Prot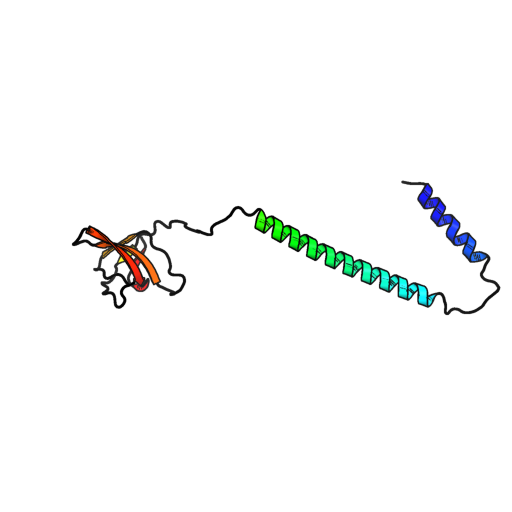ein AF-E4YPC0-F1 (afdb_monomer)

Radius of gyration: 38.35 Å; Cα contacts (8 Å, |Δi|>4): 144; chains: 1; bounding box: 64×47×100 Å

pLDDT: mean 72.07, std 19.37, range [41.88, 96.44]

Structure (mmCIF, N/CA/C/O backbone):
data_AF-E4YPC0-F1
#
_entry.id   AF-E4YPC0-F1
#
loop_
_atom_site.group_PDB
_atom_site.id
_atom_site.type_symbol
_atom_site.label_atom_id
_atom_site.label_alt_id
_atom_site.label_comp_id
_atom_site.label_asym_id
_atom_site.label_entity_id
_atom_site.label_seq_id
_atom_site.pdbx_PDB_ins_code
_atom_site.Cartn_x
_atom_site.Cartn_y
_atom_site.Cartn_z
_atom_site.occupancy
_atom_site.B_iso_or_equiv
_atom_site.auth_seq_id
_atom_site.auth_comp_id
_atom_site.auth_asym_id
_atom_site.auth_atom_id
_atom_site.pdbx_PDB_model_num
ATOM 1 N N . MET A 1 1 ? 16.488 34.628 -60.064 1.00 47.12 1 MET A N 1
ATOM 2 C CA . MET A 1 1 ? 17.155 33.870 -61.145 1.00 47.12 1 MET A CA 1
ATOM 3 C C . MET A 1 1 ? 18.351 34.696 -61.604 1.00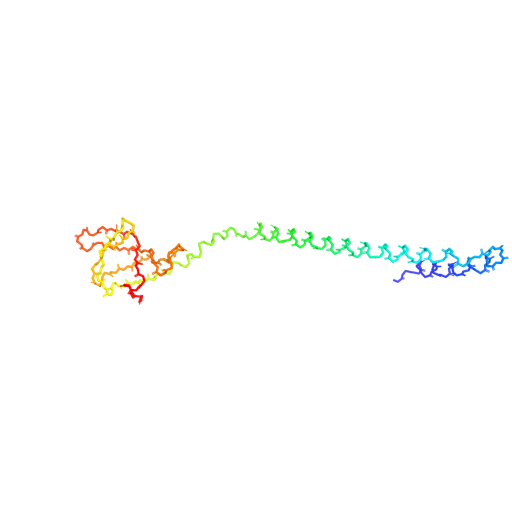 47.12 1 MET A C 1
ATOM 5 O O . MET A 1 1 ? 18.162 35.692 -62.286 1.00 47.12 1 MET A O 1
ATOM 9 N N . ASN A 1 2 ? 19.549 34.391 -61.092 1.00 52.44 2 ASN A N 1
ATOM 10 C CA . ASN A 1 2 ? 20.737 35.242 -61.242 1.00 52.44 2 ASN A CA 1
ATOM 11 C C . ASN A 1 2 ? 21.485 34.921 -62.541 1.00 52.44 2 ASN A C 1
ATOM 13 O O . ASN A 1 2 ? 22.138 33.888 -62.646 1.00 52.44 2 ASN A O 1
ATOM 17 N N . ILE A 1 3 ? 21.417 35.848 -63.497 1.00 58.41 3 ILE A N 1
ATOM 18 C CA . ILE A 1 3 ? 22.048 35.793 -64.830 1.00 58.41 3 ILE A CA 1
ATOM 19 C C . ILE A 1 3 ? 23.587 35.675 -64.741 1.00 58.41 3 ILE A C 1
ATOM 21 O O . ILE A 1 3 ? 24.235 35.162 -65.651 1.00 58.41 3 ILE A O 1
ATOM 25 N N . LEU A 1 4 ? 24.174 36.070 -63.606 1.00 57.19 4 LEU A N 1
ATOM 26 C CA . LEU A 1 4 ? 25.609 35.960 -63.334 1.00 57.19 4 LEU A CA 1
ATOM 27 C C . LEU A 1 4 ? 26.089 34.500 -63.193 1.00 57.19 4 LEU A C 1
ATOM 29 O O . LEU A 1 4 ? 27.233 34.199 -63.521 1.00 57.19 4 LEU A O 1
ATOM 33 N N . LEU A 1 5 ? 25.220 33.583 -62.745 1.00 55.66 5 LEU A N 1
ATOM 34 C CA . LEU A 1 5 ? 25.583 32.174 -62.550 1.00 55.66 5 LEU A CA 1
ATOM 35 C C . LEU A 1 5 ? 25.603 31.403 -63.880 1.00 55.66 5 LEU A C 1
ATOM 37 O O . LEU A 1 5 ? 26.416 30.503 -64.064 1.00 55.66 5 LEU A O 1
ATOM 41 N N . THR A 1 6 ? 24.753 31.785 -64.836 1.00 58.06 6 THR A N 1
ATOM 42 C CA . THR A 1 6 ? 24.657 31.139 -66.154 1.00 58.06 6 THR A CA 1
ATOM 43 C C . THR A 1 6 ? 25.847 31.469 -67.057 1.00 58.06 6 THR A C 1
ATOM 45 O O . THR A 1 6 ? 26.305 30.609 -67.806 1.00 58.06 6 THR A O 1
ATOM 48 N N . LEU A 1 7 ? 26.399 32.683 -66.951 1.00 55.59 7 LEU A N 1
ATOM 49 C CA . LEU A 1 7 ? 27.598 33.095 -67.694 1.00 55.59 7 LEU A CA 1
ATOM 50 C C . LEU A 1 7 ? 28.861 32.349 -67.238 1.00 55.59 7 LEU A C 1
ATOM 52 O O . LEU A 1 7 ? 29.729 32.055 -68.059 1.00 55.59 7 LEU A O 1
ATOM 56 N N . LEU A 1 8 ? 28.939 31.974 -65.956 1.00 54.62 8 LEU A N 1
ATOM 57 C CA . LEU A 1 8 ? 30.086 31.243 -65.414 1.00 54.62 8 LEU A CA 1
ATOM 58 C C . LEU A 1 8 ? 30.165 29.798 -65.944 1.00 54.62 8 LEU A C 1
ATOM 60 O O . LEU A 1 8 ? 31.257 29.289 -66.168 1.00 54.62 8 LEU A O 1
ATOM 64 N N . PHE A 1 9 ? 29.022 29.157 -66.213 1.00 54.41 9 PHE A N 1
ATOM 65 C CA . PHE A 1 9 ? 28.971 27.805 -66.788 1.00 54.41 9 PHE A CA 1
ATOM 66 C C . PHE A 1 9 ? 29.301 27.761 -68.288 1.00 54.41 9 PHE A C 1
ATOM 68 O O . PHE A 1 9 ? 29.744 26.724 -68.778 1.00 54.41 9 PHE A O 1
ATOM 75 N N . TYR A 1 10 ? 29.134 28.869 -69.017 1.00 54.88 10 TYR A N 1
ATOM 76 C CA . TYR A 1 10 ? 29.382 28.912 -70.464 1.00 54.88 10 TYR A CA 1
ATOM 77 C C . TYR A 1 10 ? 30.846 29.203 -70.837 1.00 54.88 10 TYR A C 1
ATOM 79 O O . TYR A 1 10 ? 31.269 28.898 -71.949 1.00 54.88 10 TYR A O 1
ATOM 87 N N . LEU A 1 11 ? 31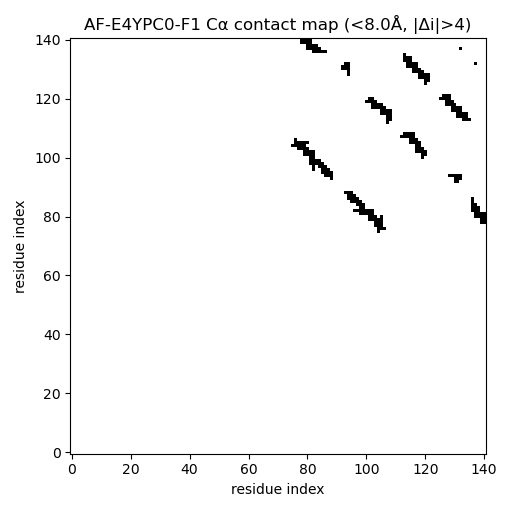.644 29.745 -69.909 1.00 53.09 11 LEU A N 1
ATOM 88 C CA . LEU A 1 11 ? 33.071 30.034 -70.125 1.00 53.09 11 LEU A CA 1
ATOM 89 C C . LEU A 1 11 ? 34.005 28.855 -69.802 1.00 53.09 11 LEU A C 1
ATOM 91 O O . LEU A 1 11 ? 35.139 28.827 -70.274 1.00 53.09 11 LEU A O 1
ATOM 95 N N . ILE A 1 12 ? 33.539 27.855 -69.050 1.00 52.78 12 ILE A N 1
ATOM 96 C CA . ILE A 1 12 ? 34.346 26.687 -68.665 1.00 52.78 12 ILE A CA 1
ATOM 97 C C . ILE A 1 12 ? 34.595 25.697 -69.828 1.00 52.78 12 ILE A C 1
ATOM 99 O O . ILE A 1 12 ? 35.720 25.204 -69.924 1.00 52.78 12 ILE A O 1
ATOM 103 N N . PRO A 1 13 ? 33.665 25.417 -70.769 1.00 50.72 13 PRO A N 1
ATOM 104 C CA . PRO A 1 13 ? 33.964 24.469 -71.845 1.00 50.72 13 PRO A CA 1
ATOM 105 C C . PRO A 1 13 ? 34.879 25.037 -72.946 1.00 50.72 13 PRO A C 1
ATOM 107 O O . PRO A 1 13 ? 35.413 24.259 -73.732 1.00 50.72 13 PRO A O 1
ATOM 110 N N . PHE A 1 14 ? 35.128 26.353 -73.006 1.00 46.16 14 PHE A N 1
ATOM 111 C CA . PHE A 1 14 ? 35.977 26.940 -74.058 1.00 46.16 14 PHE A CA 1
ATOM 112 C C . PHE A 1 14 ? 37.486 26.825 -73.771 1.00 46.16 14 PHE A C 1
ATOM 114 O O . PHE A 1 14 ? 38.292 26.785 -74.697 1.00 46.16 14 PHE A O 1
ATOM 121 N N . GLY A 1 15 ? 37.886 26.704 -72.499 1.00 47.44 15 GLY A N 1
ATOM 122 C CA . GLY A 1 15 ? 39.294 26.519 -72.118 1.00 47.44 15 GLY A CA 1
ATOM 123 C C . GLY A 1 15 ? 39.827 25.098 -72.340 1.00 47.44 15 GLY A C 1
ATOM 124 O O . GLY A 1 15 ? 41.035 24.901 -72.450 1.00 47.44 15 GLY A O 1
ATOM 125 N N . VAL A 1 16 ? 38.938 24.105 -72.439 1.00 49.59 16 VAL A N 1
ATOM 126 C CA . VAL A 1 16 ? 39.306 22.679 -72.534 1.00 49.59 16 VAL A CA 1
ATOM 127 C C . VAL A 1 16 ? 39.571 22.238 -73.982 1.00 49.59 16 VAL A C 1
ATOM 129 O O . VAL A 1 16 ? 40.199 21.210 -74.212 1.00 49.59 16 VAL A O 1
ATOM 132 N N . TRP A 1 17 ? 39.170 23.028 -74.984 1.00 43.66 17 TRP A N 1
ATOM 133 C CA . TRP A 1 17 ? 39.395 22.682 -76.393 1.00 43.66 17 TRP A CA 1
ATOM 134 C C . TRP A 1 17 ? 40.777 23.105 -76.929 1.00 43.66 17 TRP A C 1
ATOM 136 O O . TRP A 1 17 ? 41.231 22.556 -77.931 1.00 43.66 17 TRP A O 1
ATOM 146 N N . LEU A 1 18 ? 41.494 24.018 -76.256 1.00 45.44 18 LEU A N 1
ATOM 147 C CA . LEU A 1 18 ? 42.788 24.521 -76.750 1.00 45.44 18 LEU A CA 1
ATOM 148 C C . LEU A 1 18 ? 44.025 23.810 -76.168 1.00 45.44 18 LEU A C 1
ATOM 150 O O . LEU A 1 18 ? 45.121 23.965 -76.698 1.00 45.44 18 LEU A O 1
ATOM 154 N N . THR A 1 19 ? 43.881 23.007 -75.112 1.00 46.59 19 THR A N 1
ATOM 155 C CA . THR A 1 19 ? 45.016 22.326 -74.453 1.00 46.59 19 THR A CA 1
ATOM 156 C C . THR A 1 19 ? 45.143 20.842 -74.809 1.00 46.59 19 THR A C 1
ATOM 158 O O . THR A 1 19 ? 46.100 20.187 -74.403 1.00 46.59 19 THR A O 1
ATOM 161 N N . GLY A 1 20 ? 44.242 20.305 -75.638 1.00 46.03 20 GLY A N 1
ATOM 162 C CA . GLY A 1 20 ? 44.200 18.886 -76.014 1.00 46.03 20 GLY A CA 1
ATOM 163 C C . GLY A 1 20 ? 45.224 18.423 -77.057 1.00 46.03 20 GLY A C 1
ATOM 164 O O . GLY A 1 20 ? 45.007 17.381 -77.672 1.00 46.03 20 GLY A O 1
ATOM 165 N N . LYS A 1 21 ? 46.309 19.169 -77.321 1.00 48.94 21 LYS A N 1
ATOM 166 C CA . LYS A 1 21 ? 47.245 18.820 -78.408 1.00 48.94 21 LYS A CA 1
ATOM 167 C C . LYS A 1 21 ? 48.734 18.847 -78.064 1.00 48.94 21 LYS A C 1
ATOM 169 O O . LYS A 1 21 ? 49.527 18.979 -78.991 1.00 48.94 21 LYS A O 1
ATOM 174 N N . LEU A 1 22 ? 49.154 18.713 -76.800 1.00 52.16 22 LEU A N 1
ATOM 175 C CA . LEU A 1 22 ? 50.606 18.671 -76.560 1.00 52.16 22 LEU A CA 1
ATOM 176 C C . LEU A 1 22 ? 51.185 17.761 -75.482 1.00 52.16 22 LEU A C 1
ATOM 178 O O . LEU A 1 22 ? 52.381 17.513 -75.571 1.00 52.16 22 LEU A O 1
ATOM 182 N N . ILE A 1 23 ? 50.447 17.219 -74.513 1.00 49.94 23 ILE A N 1
ATOM 183 C CA . ILE A 1 23 ? 51.085 16.350 -73.508 1.00 49.94 23 ILE A CA 1
ATOM 184 C C . ILE A 1 23 ? 50.150 15.192 -73.183 1.00 49.94 23 ILE A C 1
ATOM 186 O O . ILE A 1 23 ? 49.002 15.395 -72.796 1.00 49.94 23 ILE A O 1
ATOM 190 N N . GLY A 1 24 ? 50.635 13.982 -73.454 1.00 51.09 24 GLY A N 1
ATOM 191 C CA . GLY A 1 24 ? 49.921 12.740 -73.218 1.00 51.09 24 GLY A CA 1
ATOM 192 C C . GLY A 1 24 ? 49.692 12.442 -71.738 1.00 51.09 24 GLY A C 1
ATOM 193 O O . GLY A 1 24 ? 50.279 13.063 -70.860 1.00 51.09 24 GLY A O 1
ATOM 194 N N . GLU A 1 25 ? 48.858 11.419 -71.553 1.00 51.47 25 GLU A N 1
ATOM 195 C CA . GLU A 1 25 ? 48.605 10.597 -70.362 1.00 51.47 25 GLU A CA 1
ATOM 196 C C . GLU A 1 25 ? 47.184 10.712 -69.764 1.00 51.47 25 GLU A C 1
ATOM 198 O O . GLU A 1 25 ? 46.809 11.738 -69.197 1.00 51.47 25 GLU A O 1
ATOM 203 N N . PRO A 1 26 ? 46.375 9.630 -69.817 1.00 48.41 26 PRO A N 1
ATOM 204 C CA . PRO A 1 26 ? 45.018 9.579 -69.265 1.00 48.41 26 PRO A CA 1
ATOM 205 C C . PRO A 1 26 ? 44.989 9.279 -67.750 1.00 48.41 26 PRO A C 1
ATOM 207 O O . PRO A 1 26 ? 44.004 8.743 -67.249 1.00 48.41 26 PRO A O 1
ATOM 210 N N . ILE A 1 27 ? 46.066 9.564 -67.012 1.00 50.06 27 ILE A N 1
ATOM 211 C CA . ILE A 1 27 ? 46.223 9.131 -65.609 1.00 50.06 27 ILE A CA 1
ATOM 212 C C . ILE A 1 27 ? 45.764 10.223 -64.625 1.00 50.06 27 ILE A C 1
ATOM 214 O O . ILE A 1 27 ? 45.261 9.924 -63.541 1.00 50.06 27 ILE A O 1
ATOM 218 N N . LEU A 1 28 ? 45.846 11.503 -65.005 1.00 48.94 28 LEU A N 1
ATOM 219 C CA . LEU A 1 28 ? 45.592 12.616 -64.080 1.00 48.94 28 LEU A CA 1
ATOM 220 C C . LEU A 1 28 ? 44.097 12.912 -63.833 1.00 48.94 28 LEU A C 1
ATOM 222 O O . LEU A 1 28 ? 43.745 13.537 -62.835 1.00 48.94 28 LEU A O 1
ATOM 226 N N . THR A 1 29 ? 43.193 12.439 -64.695 1.00 51.53 29 THR A N 1
ATOM 227 C CA . THR A 1 29 ? 41.739 12.662 -64.562 1.00 51.53 29 THR A CA 1
ATOM 228 C C . THR A 1 29 ? 41.061 11.718 -63.563 1.00 51.53 29 THR A C 1
ATOM 230 O O . THR A 1 29 ? 40.020 12.064 -63.005 1.00 51.53 29 THR A O 1
ATOM 233 N N . TRP A 1 30 ? 41.658 10.559 -63.269 1.00 46.53 30 TRP A N 1
ATOM 234 C CA . TRP A 1 30 ? 41.085 9.567 -62.348 1.00 46.53 30 TRP A CA 1
ATOM 235 C C . TRP A 1 30 ? 41.346 9.895 -60.870 1.00 46.53 30 TRP A C 1
ATOM 237 O O . TRP A 1 30 ? 40.496 9.639 -60.017 1.00 46.53 30 TRP A O 1
ATOM 247 N N . ILE A 1 31 ? 42.478 10.538 -60.563 1.00 52.56 31 ILE A N 1
ATOM 248 C CA . ILE A 1 31 ? 42.837 10.953 -59.195 1.00 52.56 31 ILE A CA 1
ATOM 249 C C . ILE A 1 31 ? 41.888 12.058 -58.689 1.00 52.56 31 ILE A C 1
ATOM 251 O O . ILE A 1 31 ? 41.473 12.042 -57.529 1.00 52.56 31 ILE A O 1
ATOM 255 N N . GLY A 1 32 ? 41.470 12.976 -59.569 1.00 51.66 32 GLY A N 1
ATOM 256 C CA . GLY A 1 32 ? 40.520 14.044 -59.231 1.00 51.66 32 GLY A CA 1
ATOM 257 C C . GLY A 1 32 ? 39.112 13.537 -58.887 1.00 51.66 32 GLY A C 1
ATOM 258 O O . GLY A 1 32 ? 38.487 14.042 -57.955 1.00 51.66 32 GLY A O 1
ATOM 259 N N . PHE A 1 33 ? 38.628 12.499 -59.580 1.00 54.03 33 PHE A N 1
ATOM 260 C CA . PHE A 1 33 ? 37.313 11.899 -59.311 1.00 54.03 33 PHE A CA 1
ATOM 261 C C . PHE A 1 33 ? 37.267 11.157 -57.965 1.00 54.03 33 PHE A C 1
ATOM 263 O O . PHE A 1 33 ? 36.287 11.281 -57.226 1.00 54.03 33 PHE A O 1
ATOM 270 N N . GLY A 1 34 ? 38.337 10.435 -57.606 1.00 55.91 34 GLY A N 1
ATOM 271 C CA . GLY A 1 34 ? 38.437 9.740 -56.317 1.00 55.91 34 GLY A CA 1
ATOM 272 C C . GLY A 1 34 ? 38.446 10.695 -55.116 1.00 55.91 34 GLY A C 1
ATOM 273 O O . GLY A 1 34 ? 37.751 10.457 -54.127 1.00 55.91 34 GLY A O 1
ATOM 274 N N . LEU A 1 35 ? 39.164 11.819 -55.224 1.00 56.84 35 LEU A N 1
ATOM 275 C CA . LEU A 1 35 ? 39.207 12.851 -54.180 1.00 56.84 35 LEU A CA 1
ATOM 276 C C . LEU A 1 35 ? 37.867 13.586 -54.020 1.00 56.84 35 LEU A C 1
ATOM 278 O O . LEU A 1 35 ? 37.460 13.870 -52.893 1.00 56.84 35 LEU A O 1
ATOM 282 N N . GLY A 1 36 ? 37.144 13.840 -55.117 1.00 59.38 36 GLY A N 1
ATOM 283 C CA . GLY A 1 36 ? 35.809 14.446 -55.066 1.00 59.38 36 GLY A CA 1
ATOM 284 C C . GLY A 1 36 ? 34.770 13.558 -54.369 1.00 59.38 36 GLY A C 1
ATOM 285 O O . GLY A 1 36 ? 33.980 14.046 -53.555 1.00 59.38 36 GLY A O 1
ATOM 286 N N . LEU A 1 37 ? 34.805 12.242 -54.610 1.00 64.50 37 LEU A N 1
ATOM 287 C CA . LEU A 1 37 ? 33.944 11.284 -53.904 1.00 64.50 37 LEU A CA 1
ATOM 288 C C . LEU A 1 37 ? 34.278 11.213 -52.409 1.00 64.50 37 LEU A C 1
ATOM 290 O O . LEU A 1 37 ? 33.369 11.247 -51.580 1.00 64.50 37 LEU A O 1
ATOM 294 N N . LEU A 1 38 ? 35.567 11.197 -52.056 1.00 65.06 38 LEU A N 1
ATOM 295 C CA . LEU A 1 38 ? 36.010 11.194 -50.661 1.00 65.06 38 LEU A CA 1
ATOM 296 C C . LEU A 1 38 ? 35.531 12.450 -49.915 1.00 65.06 38 LEU A C 1
ATOM 298 O O . LEU A 1 38 ? 34.983 12.346 -48.818 1.00 65.06 38 LEU A O 1
ATOM 302 N N . PHE A 1 39 ? 35.667 13.629 -50.528 1.00 67.75 39 PHE A N 1
ATOM 303 C CA . PHE A 1 39 ? 35.220 14.892 -49.935 1.00 67.75 39 PHE A CA 1
ATOM 304 C C . PHE A 1 39 ? 33.696 14.936 -49.749 1.00 67.75 39 PHE A C 1
ATOM 306 O O . PHE A 1 39 ? 33.204 15.447 -48.740 1.00 67.75 39 PHE A O 1
ATOM 313 N N . THR A 1 40 ? 32.943 14.346 -50.681 1.00 66.4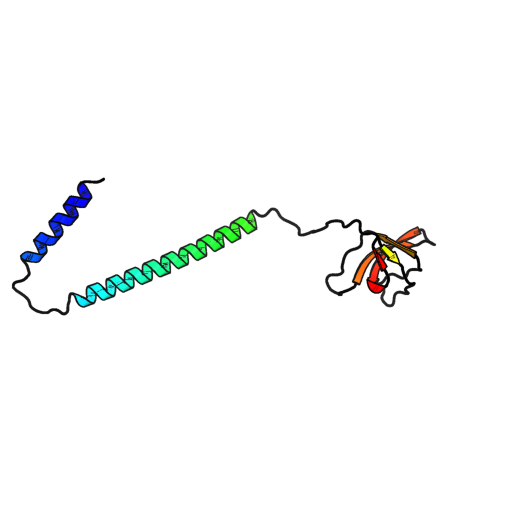4 40 THR A N 1
ATOM 314 C CA . THR A 1 40 ? 31.478 14.244 -50.591 1.00 66.44 40 THR A CA 1
ATOM 315 C C . THR A 1 40 ? 31.052 13.327 -49.443 1.00 66.44 40 THR A C 1
ATOM 317 O O . THR A 1 40 ? 30.182 13.693 -48.654 1.00 66.44 40 THR A O 1
ATOM 320 N N . ILE A 1 41 ? 31.705 12.170 -49.289 1.00 70.88 41 ILE A N 1
ATOM 321 C CA . ILE A 1 41 ? 31.429 11.226 -48.196 1.00 70.88 41 ILE A CA 1
ATOM 322 C C . ILE A 1 41 ? 31.800 11.845 -46.842 1.00 70.88 41 ILE A C 1
ATOM 324 O O . ILE A 1 41 ? 31.003 11.777 -45.907 1.00 70.88 41 ILE A O 1
ATOM 328 N N . LEU A 1 42 ? 32.959 12.507 -46.732 1.00 70.56 42 LEU A N 1
ATOM 329 C CA . LEU A 1 42 ? 33.347 13.217 -45.508 1.00 70.56 42 LEU A CA 1
ATOM 330 C C . LEU A 1 42 ? 32.363 14.338 -45.157 1.00 70.56 42 LEU A C 1
ATOM 332 O O . LE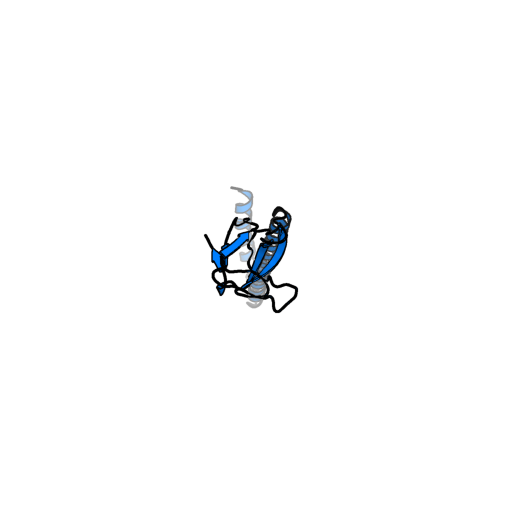U A 1 42 ? 31.951 14.441 -44.002 1.00 70.56 42 LEU A O 1
ATOM 336 N N . SER A 1 43 ? 31.936 15.135 -46.140 1.00 68.56 43 SER A N 1
ATOM 337 C CA . SER A 1 43 ? 30.927 16.182 -45.929 1.00 68.56 43 SER A CA 1
ATOM 338 C C . SER A 1 43 ? 29.594 15.590 -45.462 1.00 68.56 43 SER A C 1
ATOM 340 O O . SER A 1 43 ? 28.965 16.130 -44.552 1.00 68.56 43 SER A O 1
ATOM 342 N N . TYR A 1 44 ? 29.186 14.449 -46.025 1.00 70.44 44 TYR A N 1
ATOM 343 C CA . TYR A 1 44 ? 27.963 13.748 -45.639 1.00 70.44 44 TYR A CA 1
ATOM 344 C C . TYR A 1 44 ? 28.032 13.192 -44.208 1.00 70.44 44 TYR A C 1
ATOM 346 O O . TYR A 1 44 ? 27.115 13.409 -43.415 1.00 70.44 44 TYR A O 1
ATOM 354 N N . VAL A 1 45 ? 29.134 12.534 -43.831 1.00 69.44 45 VAL A N 1
ATOM 355 C CA . VAL A 1 45 ? 29.334 12.009 -42.467 1.00 69.44 45 VAL A CA 1
ATOM 356 C C . VAL A 1 45 ? 29.416 13.145 -41.445 1.00 69.44 45 VAL A C 1
ATOM 358 O O . VAL A 1 45 ? 28.817 13.055 -40.374 1.00 69.44 45 VAL A O 1
ATOM 361 N N . PHE A 1 46 ? 30.097 14.243 -41.778 1.00 67.00 46 PHE A N 1
ATOM 362 C CA . PHE A 1 46 ? 30.188 15.413 -40.907 1.00 67.00 46 PHE A CA 1
ATOM 363 C C . PHE A 1 46 ? 28.827 16.102 -40.710 1.00 67.00 46 PHE A C 1
ATOM 365 O O . PHE A 1 46 ? 28.487 16.483 -39.588 1.00 67.00 46 PHE A O 1
ATOM 372 N N . ALA A 1 47 ? 28.007 16.199 -41.764 1.00 64.31 47 ALA A N 1
ATOM 373 C CA . ALA A 1 47 ? 26.637 16.707 -41.669 1.00 64.31 47 ALA A CA 1
ATOM 374 C C . ALA A 1 47 ? 25.744 15.810 -40.791 1.00 64.31 47 ALA A C 1
ATOM 376 O O . ALA A 1 47 ? 24.991 16.314 -39.956 1.00 64.31 47 ALA A O 1
ATOM 377 N N . GLN A 1 48 ? 25.874 14.485 -40.916 1.00 66.50 48 GLN A N 1
ATOM 378 C CA . GLN A 1 48 ? 25.176 13.526 -40.051 1.00 66.50 48 GLN A CA 1
ATOM 379 C C . GLN A 1 48 ? 25.619 13.640 -38.585 1.00 66.50 48 GLN A C 1
ATOM 381 O O . GLN A 1 48 ? 24.788 13.544 -37.682 1.00 66.50 48 GLN A O 1
ATOM 386 N N . ASN A 1 49 ? 26.909 13.883 -38.328 1.00 65.00 49 ASN A N 1
ATOM 387 C CA . ASN A 1 49 ? 27.415 14.041 -36.966 1.00 65.00 49 ASN A CA 1
ATOM 388 C C . ASN A 1 49 ? 26.885 15.320 -36.296 1.00 65.00 49 ASN A C 1
ATOM 390 O O . ASN A 1 49 ? 26.407 15.265 -35.165 1.00 65.00 49 ASN A O 1
ATOM 394 N N . LYS A 1 50 ? 26.858 16.451 -37.018 1.00 61.22 50 LYS A N 1
ATOM 395 C CA . LYS A 1 50 ? 26.273 17.703 -36.504 1.00 61.22 50 LYS A CA 1
ATOM 396 C C . LYS A 1 50 ? 24.788 17.575 -36.162 1.00 61.22 50 LYS A C 1
ATOM 398 O O . LYS A 1 50 ? 24.354 18.126 -35.157 1.00 61.22 50 LYS A O 1
ATOM 403 N N . ASN A 1 51 ? 24.026 16.821 -36.955 1.00 59.66 51 ASN A N 1
ATOM 404 C CA . ASN A 1 51 ? 22.603 16.597 -36.693 1.00 59.66 51 ASN A CA 1
ATOM 405 C C . ASN A 1 51 ? 22.386 15.805 -35.387 1.00 59.66 51 ASN A C 1
ATOM 407 O O . ASN A 1 51 ? 21.529 16.151 -34.578 1.00 59.66 51 ASN A O 1
ATOM 411 N N . LYS A 1 52 ? 23.228 14.799 -35.107 1.00 59.94 52 LYS A N 1
ATOM 412 C CA . LYS A 1 52 ? 23.186 14.068 -33.826 1.00 59.94 52 LYS A CA 1
ATOM 413 C C . LYS A 1 52 ? 23.515 14.965 -32.634 1.00 59.94 52 LYS A C 1
ATOM 415 O O . LYS A 1 52 ? 22.847 14.874 -31.609 1.00 59.94 52 LYS A O 1
ATOM 420 N N . GLU A 1 53 ? 24.515 15.834 -32.764 1.00 61.44 53 GLU A N 1
ATOM 421 C CA . GLU A 1 53 ? 24.872 16.776 -31.700 1.00 61.44 53 GLU A CA 1
ATOM 422 C C . GLU A 1 53 ? 23.771 17.813 -31.453 1.00 61.44 53 GLU A C 1
ATOM 424 O O . GLU A 1 53 ? 23.491 18.123 -30.299 1.00 61.44 53 GLU A O 1
ATOM 429 N N . GLN A 1 54 ? 23.113 18.312 -32.504 1.00 60.84 54 GLN A N 1
ATOM 430 C CA . GLN A 1 54 ? 21.972 19.223 -32.362 1.00 60.84 54 GLN A CA 1
ATOM 431 C C . GLN A 1 54 ? 20.774 18.529 -31.714 1.00 60.84 54 GLN A C 1
ATOM 433 O O . GLN A 1 54 ? 20.251 19.047 -30.738 1.00 60.84 54 GLN A O 1
ATOM 438 N N . LYS A 1 55 ? 20.427 17.312 -32.146 1.00 58.91 55 LYS A N 1
ATOM 439 C CA . LYS A 1 55 ? 19.346 16.522 -31.538 1.00 58.91 55 LYS A CA 1
ATOM 440 C C . LYS A 1 55 ? 19.613 16.170 -30.069 1.00 58.91 55 LYS A C 1
ATOM 442 O O . LYS A 1 55 ? 18.682 16.038 -29.280 1.00 58.91 55 LYS A O 1
ATOM 447 N N . ASN A 1 56 ? 20.877 15.990 -29.685 1.00 62.66 56 ASN A N 1
ATOM 448 C CA . ASN A 1 56 ? 21.244 15.786 -28.283 1.00 62.66 56 ASN A CA 1
ATOM 449 C C . ASN A 1 56 ? 21.116 17.082 -27.481 1.00 62.66 56 ASN A C 1
ATOM 451 O O . ASN A 1 56 ? 20.509 17.057 -26.424 1.00 62.66 56 ASN A O 1
ATOM 455 N N . ARG A 1 57 ? 21.583 18.217 -28.015 1.00 61.88 57 ARG A N 1
ATOM 456 C CA . ARG A 1 57 ? 21.439 19.522 -27.350 1.00 61.88 57 ARG A CA 1
ATOM 457 C C . ARG A 1 57 ? 19.982 19.964 -27.229 1.00 61.88 57 ARG A C 1
ATOM 459 O O . ARG A 1 57 ? 19.637 20.569 -26.226 1.00 61.88 57 ARG A O 1
ATOM 466 N N . GLU A 1 58 ? 19.142 19.645 -28.210 1.00 62.34 58 GLU A N 1
ATOM 467 C CA . GLU A 1 58 ? 17.693 19.862 -28.151 1.00 62.34 58 GLU A CA 1
ATOM 468 C C . GLU A 1 58 ? 17.043 18.964 -27.094 1.00 62.34 58 GLU A C 1
ATOM 470 O O . GLU A 1 58 ? 16.259 19.471 -26.307 1.00 62.34 58 GLU A O 1
ATOM 475 N N . ARG A 1 59 ? 17.439 17.685 -26.974 1.00 59.09 59 ARG A N 1
ATOM 476 C CA . ARG A 1 59 ? 17.004 16.824 -25.856 1.00 59.09 59 ARG A CA 1
ATOM 477 C C . ARG A 1 59 ? 17.469 17.331 -24.497 1.00 59.09 59 ARG A C 1
ATOM 479 O O . ARG A 1 59 ? 16.703 17.258 -23.549 1.00 59.09 59 ARG A O 1
ATOM 486 N N . ASP A 1 60 ? 18.691 17.837 -24.392 1.00 62.16 60 ASP A N 1
ATOM 487 C CA . ASP A 1 60 ? 19.224 18.367 -23.135 1.00 62.16 60 ASP A CA 1
ATOM 488 C C . ASP A 1 60 ? 18.550 19.705 -22.772 1.00 62.16 60 ASP A C 1
ATOM 490 O O . ASP A 1 60 ? 18.345 20.003 -21.598 1.00 62.16 60 ASP A O 1
ATOM 494 N N . GLN A 1 61 ? 18.148 20.500 -23.771 1.00 61.44 61 GLN A N 1
ATOM 495 C CA . GLN A 1 61 ? 17.370 21.729 -23.589 1.00 61.44 61 GLN A CA 1
ATOM 496 C C . GLN A 1 61 ? 15.884 21.455 -23.313 1.00 61.44 61 GLN A C 1
ATOM 498 O O . GLN A 1 61 ? 15.307 22.151 -22.484 1.00 61.44 61 GLN A O 1
ATOM 503 N N . GLU A 1 62 ? 15.278 20.431 -23.919 1.00 58.97 62 GLU A N 1
ATOM 504 C CA . GLU A 1 62 ? 13.940 19.930 -23.570 1.00 58.97 62 GLU A CA 1
ATOM 505 C C . GLU A 1 62 ? 13.936 19.274 -22.184 1.00 58.97 62 GLU A C 1
ATOM 507 O O . GLU A 1 62 ? 12.993 19.481 -21.433 1.00 58.97 62 GLU A O 1
ATOM 512 N N . ALA A 1 63 ? 15.000 18.573 -21.783 1.00 58.34 63 ALA A N 1
ATOM 513 C CA . ALA A 1 63 ? 15.170 18.062 -20.420 1.00 58.34 63 ALA A CA 1
ATOM 514 C C . ALA A 1 63 ? 15.414 19.186 -19.395 1.00 58.34 63 ALA A C 1
ATOM 516 O O . ALA A 1 63 ? 15.048 19.046 -18.233 1.00 58.34 63 ALA A O 1
ATOM 517 N N . ALA A 1 64 ? 15.998 20.315 -19.813 1.00 59.94 64 ALA A N 1
ATOM 518 C CA . ALA A 1 64 ? 16.173 21.499 -18.967 1.00 59.94 64 ALA A CA 1
ATOM 519 C C . ALA A 1 64 ? 14.938 22.425 -18.929 1.00 59.94 64 ALA A C 1
ATOM 521 O O . ALA A 1 64 ? 14.831 23.255 -18.026 1.00 59.94 64 ALA A O 1
ATOM 522 N N . GLN A 1 65 ? 14.027 22.313 -19.904 1.00 53.72 65 GLN A N 1
ATOM 523 C CA . GLN A 1 65 ? 12.752 23.043 -19.963 1.00 53.72 65 GLN A CA 1
ATOM 524 C C . GLN A 1 65 ? 11.539 22.183 -19.605 1.00 53.72 65 GLN A C 1
ATOM 526 O O . GLN A 1 65 ? 10.444 22.730 -19.455 1.00 53.72 65 GLN A O 1
ATOM 531 N N . GLN A 1 66 ? 11.708 20.872 -19.407 1.00 49.22 66 GLN A N 1
ATOM 532 C CA . GLN A 1 66 ? 10.755 20.108 -18.622 1.00 49.22 66 GLN A CA 1
ATOM 533 C 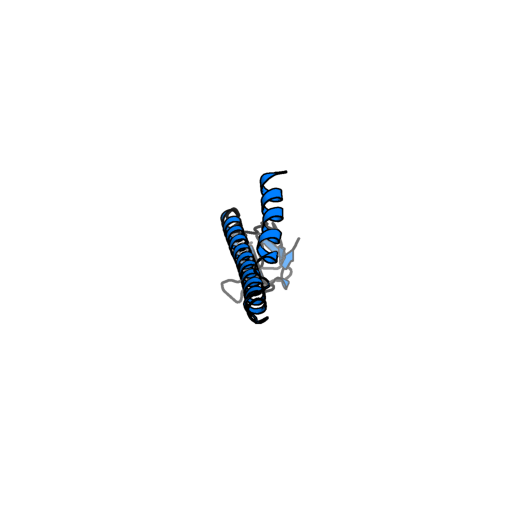C . GLN A 1 66 ? 10.667 20.824 -17.272 1.00 49.22 66 GLN A C 1
ATOM 535 O O . GLN A 1 66 ? 11.693 20.979 -16.598 1.00 49.22 66 GLN A O 1
ATOM 540 N N . PRO A 1 67 ? 9.481 21.323 -16.865 1.00 46.34 67 PRO A N 1
ATOM 541 C CA . PRO A 1 67 ? 9.314 21.717 -15.481 1.00 46.34 67 PRO A CA 1
ATOM 542 C C . PRO A 1 67 ? 9.774 20.524 -14.659 1.00 46.34 67 PRO A C 1
ATOM 544 O O . PRO A 1 67 ? 9.585 19.391 -15.095 1.00 46.34 67 PRO A O 1
ATOM 547 N N . LEU A 1 68 ? 10.400 20.797 -13.521 1.00 47.34 68 LEU A N 1
ATOM 548 C CA . LEU A 1 68 ? 10.728 19.842 -12.476 1.00 47.34 68 LEU A CA 1
ATOM 549 C C . LEU A 1 68 ? 9.462 19.027 -12.129 1.00 47.34 68 LEU A C 1
ATOM 551 O O . LEU A 1 68 ? 8.783 19.286 -11.141 1.00 47.34 68 LEU A O 1
ATOM 555 N N . GLN A 1 69 ? 9.088 18.079 -12.983 1.00 43.81 69 GLN A N 1
ATOM 556 C CA . GLN A 1 69 ? 8.143 17.025 -12.726 1.00 43.81 69 GLN A CA 1
ATOM 557 C C . GLN A 1 69 ? 8.970 16.075 -11.891 1.00 43.81 69 GLN A C 1
ATOM 559 O O . GLN A 1 69 ? 9.540 15.095 -12.351 1.00 43.81 69 GLN A O 1
ATOM 564 N N . THR A 1 70 ? 9.079 16.444 -10.619 1.00 48.84 70 THR A N 1
ATOM 565 C CA . THR A 1 70 ? 8.710 15.539 -9.551 1.00 48.84 70 THR A CA 1
ATOM 566 C C . THR A 1 70 ? 7.667 14.572 -10.123 1.00 48.84 70 THR A C 1
ATOM 568 O O . THR A 1 70 ? 6.477 14.874 -10.114 1.00 48.84 70 THR A O 1
ATOM 571 N N . GLU A 1 71 ? 8.089 13.415 -10.634 1.00 48.69 71 GLU A N 1
ATOM 572 C CA . GLU A 1 71 ? 7.266 12.207 -10.623 1.00 48.69 71 GLU A CA 1
ATOM 573 C C . GLU A 1 71 ? 7.079 11.810 -9.145 1.00 48.69 71 GLU A C 1
ATOM 575 O O . GLU A 1 71 ? 7.419 10.728 -8.690 1.00 48.69 71 GLU A O 1
ATOM 580 N N . LEU A 1 72 ? 6.501 12.715 -8.350 1.00 46.50 72 LEU A N 1
ATOM 581 C CA . LEU A 1 72 ? 5.364 12.326 -7.558 1.00 46.50 72 LEU A CA 1
ATOM 582 C C . LEU A 1 72 ? 4.259 12.219 -8.605 1.00 46.50 72 LEU A C 1
ATOM 584 O O . LEU A 1 72 ? 3.423 13.108 -8.755 1.00 46.50 72 LEU A O 1
ATOM 588 N N . ASP A 1 73 ? 4.208 11.076 -9.283 1.00 41.88 73 ASP A N 1
ATOM 589 C CA . ASP A 1 73 ? 2.918 10.500 -9.623 1.00 41.88 73 ASP A CA 1
ATOM 590 C C . ASP A 1 73 ? 2.249 10.087 -8.298 1.00 41.88 73 ASP A C 1
ATOM 592 O O . ASP A 1 73 ? 1.974 8.932 -8.006 1.00 41.88 73 ASP A O 1
ATOM 596 N N . SER A 1 74 ? 2.047 11.070 -7.417 1.00 46.56 74 SER A N 1
ATOM 597 C CA . SER A 1 74 ? 0.983 11.047 -6.452 1.00 46.56 74 SER A CA 1
ATOM 598 C C . SER A 1 74 ? -0.230 11.553 -7.220 1.00 46.56 74 SER A C 1
ATOM 600 O O . SER A 1 74 ? -0.799 12.603 -6.908 1.00 46.56 74 SER A O 1
ATOM 602 N N . SER A 1 75 ? -0.716 10.739 -8.160 1.00 45.19 75 SER A N 1
ATOM 603 C CA . SER A 1 75 ? -2.096 10.342 -7.953 1.00 45.19 75 SER A CA 1
ATOM 604 C C . SER A 1 75 ? -2.134 9.895 -6.493 1.00 45.19 75 SER A C 1
ATOM 606 O O . SER A 1 75 ? -1.616 8.851 -6.100 1.00 45.19 75 SER A O 1
ATOM 608 N N . VAL A 1 76 ? -2.559 10.808 -5.614 1.00 49.28 76 VAL A N 1
ATOM 609 C CA . VAL A 1 76 ? -3.019 10.430 -4.289 1.00 49.28 76 VAL A CA 1
ATOM 610 C C . VAL A 1 76 ? -4.247 9.618 -4.623 1.00 49.28 76 VAL A C 1
ATOM 612 O O . VAL A 1 76 ? -5.361 10.132 -4.706 1.00 49.28 76 VAL A O 1
ATOM 615 N N . ASP A 1 77 ? -3.987 8.368 -4.980 1.00 56.59 77 ASP A N 1
ATOM 616 C CA . ASP A 1 77 ? -4.969 7.348 -5.149 1.00 56.59 77 ASP A CA 1
ATOM 617 C C . ASP A 1 77 ? -5.539 7.310 -3.743 1.00 56.59 77 ASP A C 1
ATOM 619 O O . ASP A 1 77 ? -4.904 6.847 -2.790 1.00 56.59 77 ASP A O 1
ATOM 623 N N . ASN A 1 78 ? -6.702 7.939 -3.568 1.00 63.09 78 ASN A N 1
ATOM 624 C CA . ASN A 1 78 ? -7.472 7.904 -2.329 1.00 63.09 78 ASN A CA 1
ATOM 625 C C . ASN A 1 78 ? -8.042 6.486 -2.141 1.00 63.09 78 ASN A C 1
ATOM 627 O O . ASN A 1 78 ? -9.180 6.300 -1.717 1.00 63.09 78 ASN A O 1
ATOM 631 N N . SER A 1 79 ? -7.230 5.496 -2.496 1.00 82.19 79 SER A N 1
ATOM 632 C CA . SER A 1 79 ? -7.421 4.079 -2.427 1.00 82.19 79 SER A CA 1
ATOM 633 C C . SER A 1 79 ? -7.508 3.747 -0.958 1.00 82.19 79 SER A C 1
ATOM 635 O O . SER A 1 79 ? -6.555 3.873 -0.181 1.00 82.19 79 SER A O 1
ATOM 637 N N . ARG A 1 80 ? -8.727 3.396 -0.571 1.00 92.81 80 ARG A N 1
ATOM 638 C CA . ARG A 1 80 ? -9.021 2.814 0.722 1.00 92.81 80 ARG A CA 1
ATOM 639 C C . ARG A 1 80 ? -9.029 1.314 0.548 1.00 92.81 80 ARG A C 1
ATOM 641 O O . ARG A 1 80 ? -9.406 0.786 -0.497 1.00 92.81 80 ARG A O 1
ATOM 648 N N . ALA A 1 81 ? -8.604 0.623 1.588 1.00 95.06 81 ALA A N 1
ATOM 649 C CA . ALA A 1 81 ? -8.697 -0.819 1.625 1.00 95.06 81 ALA A CA 1
ATOM 650 C C . ALA A 1 81 ? -9.129 -1.283 3.000 1.00 95.06 81 ALA A C 1
ATOM 652 O O . ALA A 1 81 ? -9.008 -0.572 3.998 1.00 95.06 81 ALA A O 1
ATOM 653 N N . LYS A 1 82 ? -9.660 -2.497 3.034 1.00 95.56 82 LYS A N 1
ATOM 654 C CA . LYS A 1 82 ? -10.112 -3.152 4.251 1.00 95.56 82 LYS A CA 1
ATOM 655 C C . LYS A 1 82 ? -9.358 -4.458 4.446 1.00 95.56 82 LYS A C 1
ATOM 657 O O . LYS A 1 82 ? -9.172 -5.204 3.483 1.00 95.56 82 LYS A O 1
ATOM 662 N N . ALA A 1 83 ? -8.956 -4.750 5.679 1.00 96.12 83 ALA A N 1
ATOM 663 C CA . ALA A 1 83 ? -8.361 -6.031 6.040 1.00 96.12 83 ALA A CA 1
ATOM 664 C C . ALA A 1 83 ? -9.380 -7.169 5.852 1.00 96.12 83 ALA A C 1
ATOM 666 O O . ALA A 1 83 ? -10.444 -7.170 6.476 1.00 96.12 83 ALA A O 1
ATOM 667 N N . LYS A 1 84 ? -9.050 -8.149 5.008 1.00 96.44 84 LYS A N 1
ATOM 668 C CA . LYS A 1 84 ? -9.803 -9.404 4.840 1.00 96.44 84 LYS A CA 1
ATOM 669 C C . LYS A 1 84 ? -9.449 -10.421 5.926 1.00 96.44 84 LYS A C 1
ATOM 671 O O . LYS A 1 84 ? -10.300 -11.209 6.323 1.00 96.44 84 LYS A O 1
ATOM 676 N N . TYR A 1 85 ? -8.205 -10.384 6.398 1.00 95.12 85 TYR A N 1
ATOM 677 C CA . TYR A 1 85 ? -7.645 -11.294 7.395 1.00 95.12 85 TYR A CA 1
ATOM 678 C C . TYR A 1 85 ? -6.947 -10.496 8.497 1.00 95.12 85 TYR A C 1
ATOM 680 O O . TYR A 1 85 ? -6.571 -9.346 8.276 1.00 95.12 85 TYR A O 1
ATOM 688 N N . GLN A 1 86 ? -6.780 -11.097 9.675 1.00 94.69 86 GLN A N 1
ATOM 689 C CA . GLN A 1 86 ? -5.924 -10.522 10.712 1.00 94.69 86 GLN A CA 1
ATOM 690 C C . GLN A 1 86 ? -4.451 -10.736 10.349 1.00 94.69 86 GLN A C 1
ATOM 692 O O . GLN A 1 86 ? -4.118 -11.752 9.737 1.00 94.69 86 GLN A O 1
ATOM 697 N N . SER A 1 87 ? -3.586 -9.821 10.775 1.00 93.69 87 SER A N 1
ATOM 698 C CA . SER A 1 87 ? -2.136 -9.963 10.654 1.00 93.69 87 SER A CA 1
ATOM 699 C C . SER A 1 87 ? -1.446 -9.519 11.935 1.00 93.69 87 SER A C 1
ATOM 701 O O . SER A 1 87 ? -1.858 -8.549 12.576 1.00 93.69 87 SER A O 1
ATOM 703 N N . THR A 1 88 ? -0.388 -10.231 12.301 1.00 94.00 88 THR A N 1
ATOM 704 C CA . THR A 1 88 ? 0.567 -9.817 13.328 1.00 94.00 88 THR A CA 1
ATOM 705 C C . THR A 1 88 ? 1.868 -9.499 12.613 1.00 94.00 88 THR A C 1
ATOM 707 O O . THR A 1 88 ? 2.278 -10.263 11.751 1.00 94.00 88 THR A O 1
ATOM 710 N N . ALA A 1 89 ? 2.445 -8.343 12.919 1.00 91.69 89 ALA A N 1
ATOM 711 C CA . ALA A 1 89 ? 3.667 -7.866 12.292 1.00 91.69 89 ALA A CA 1
ATOM 712 C C . ALA A 1 89 ? 4.846 -8.755 12.695 1.00 91.69 89 ALA A C 1
ATOM 714 O O . ALA A 1 89 ? 5.092 -8.933 13.892 1.00 91.69 89 ALA A O 1
ATOM 715 N N . ASP A 1 90 ? 5.577 -9.260 11.704 1.00 90.94 90 ASP A N 1
ATOM 716 C CA . ASP A 1 90 ? 6.806 -10.028 11.923 1.00 90.94 90 ASP A CA 1
ATOM 717 C C . ASP A 1 90 ? 8.045 -9.109 11.964 1.00 90.94 90 ASP A C 1
ATOM 719 O O . ASP A 1 90 ? 9.083 -9.465 12.526 1.00 90.94 90 ASP A O 1
ATOM 723 N N . SER A 1 91 ? 7.920 -7.895 11.416 1.00 89.69 91 SER A N 1
ATOM 724 C CA . SER A 1 91 ? 8.948 -6.850 11.350 1.00 89.69 91 SER A CA 1
ATOM 725 C C . SER A 1 91 ? 8.430 -5.522 11.931 1.00 89.69 91 SER A C 1
ATOM 727 O O . SER A 1 91 ? 7.231 -5.254 11.844 1.00 89.69 91 SER A O 1
ATOM 729 N N . PRO A 1 92 ? 9.285 -4.649 12.507 1.00 89.75 92 PRO A N 1
ATOM 730 C CA . PRO A 1 92 ? 8.869 -3.326 12.998 1.00 89.75 92 PRO A CA 1
ATOM 731 C C . PRO A 1 92 ? 8.247 -2.418 11.927 1.00 89.75 92 PRO A C 1
ATOM 733 O O . PRO A 1 92 ? 7.497 -1.507 12.274 1.00 89.75 92 PRO A O 1
ATOM 736 N N . ASP A 1 93 ? 8.546 -2.663 10.652 1.00 91.50 93 ASP A N 1
ATOM 737 C CA . ASP A 1 93 ? 8.011 -1.882 9.535 1.00 91.50 93 ASP A CA 1
ATOM 738 C C . ASP A 1 93 ? 6.624 -2.368 9.083 1.00 91.50 93 ASP A C 1
ATOM 740 O O . ASP A 1 93 ? 5.956 -1.695 8.299 1.00 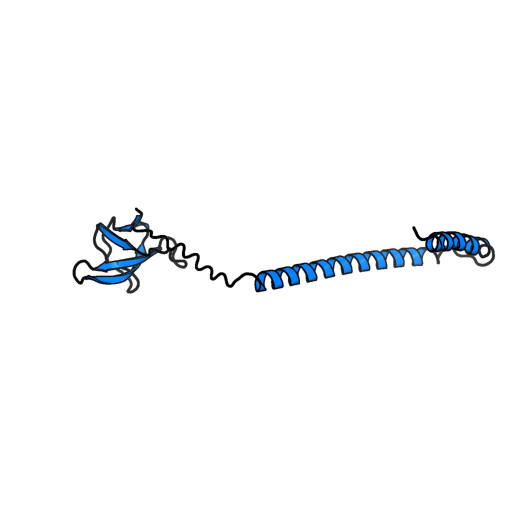91.50 93 ASP A O 1
ATOM 744 N N . GLU A 1 94 ? 6.168 -3.524 9.573 1.00 92.62 94 GLU A N 1
ATOM 745 C CA . GLU A 1 94 ? 4.874 -4.115 9.238 1.00 92.62 94 GLU A CA 1
ATOM 746 C C . GLU A 1 94 ? 3.763 -3.670 10.191 1.00 92.62 94 GLU A C 1
ATOM 748 O O . GLU A 1 94 ? 3.956 -3.434 11.386 1.00 92.62 94 GLU A O 1
ATOM 753 N N . LEU A 1 95 ? 2.539 -3.604 9.667 1.00 93.56 95 LEU A N 1
ATOM 754 C CA . LEU A 1 95 ? 1.362 -3.303 10.470 1.00 93.56 95 LEU A CA 1
ATOM 755 C C . LEU A 1 95 ? 0.726 -4.575 11.035 1.00 93.56 95 LEU A C 1
ATOM 757 O O . LEU A 1 95 ? 0.387 -5.507 10.308 1.00 93.56 95 LEU A O 1
ATOM 761 N N . SER A 1 96 ? 0.463 -4.561 12.343 1.00 94.25 96 SER A N 1
ATOM 762 C CA . SER A 1 96 ? -0.466 -5.501 12.980 1.00 94.25 96 SER A CA 1
ATOM 763 C C . SER A 1 96 ? -1.885 -4.943 12.918 1.00 94.25 96 SER A C 1
ATOM 765 O O . SER A 1 96 ? -2.115 -3.796 13.305 1.00 94.25 96 SER A O 1
ATOM 767 N N . PHE A 1 97 ? -2.845 -5.747 12.469 1.00 94.25 97 PHE A N 1
ATOM 768 C CA . PHE A 1 97 ? -4.230 -5.312 12.291 1.00 94.25 97 PHE A CA 1
ATOM 769 C C . PHE A 1 97 ? -5.228 -6.462 12.441 1.00 94.25 97 PHE A C 1
ATOM 771 O O . PHE A 1 97 ? -4.930 -7.628 12.183 1.00 94.25 97 PHE A O 1
ATOM 778 N N . GLU A 1 98 ? -6.446 -6.111 12.843 1.00 95.06 98 GLU A N 1
ATOM 779 C CA . GLU A 1 98 ? -7.565 -7.043 12.973 1.00 95.06 98 GLU A CA 1
ATOM 780 C C . GLU A 1 98 ? -8.401 -7.081 11.679 1.00 95.06 98 GLU A C 1
ATOM 782 O O . GLU A 1 98 ? -8.320 -6.195 10.820 1.00 95.06 98 GLU A O 1
ATOM 787 N N . VAL A 1 99 ? -9.225 -8.123 11.527 1.00 96.06 99 VAL A N 1
ATOM 788 C CA . VAL A 1 99 ? -10.137 -8.249 10.380 1.00 96.06 99 VAL A CA 1
ATOM 789 C C . VAL A 1 99 ? -11.061 -7.035 10.319 1.00 96.06 99 VAL A C 1
ATOM 791 O O . VAL A 1 99 ? -11.676 -6.639 11.304 1.00 96.06 99 VAL A O 1
ATOM 794 N N . GLY A 1 100 ? -11.204 -6.465 9.128 1.00 94.44 100 GLY A N 1
ATOM 795 C CA . GLY A 1 100 ? -12.075 -5.329 8.886 1.00 94.44 100 GLY A CA 1
ATOM 796 C C . GLY A 1 100 ? -11.468 -3.960 9.186 1.00 94.44 100 GLY A C 1
ATOM 797 O O . GLY A 1 100 ? -12.155 -2.966 8.948 1.00 94.44 100 GLY A O 1
ATOM 798 N N . GLN A 1 101 ? -10.212 -3.892 9.641 1.00 94.81 101 GLN A N 1
ATOM 799 C CA . GLN A 1 101 ? -9.474 -2.639 9.790 1.00 94.81 101 GLN A CA 1
ATOM 800 C 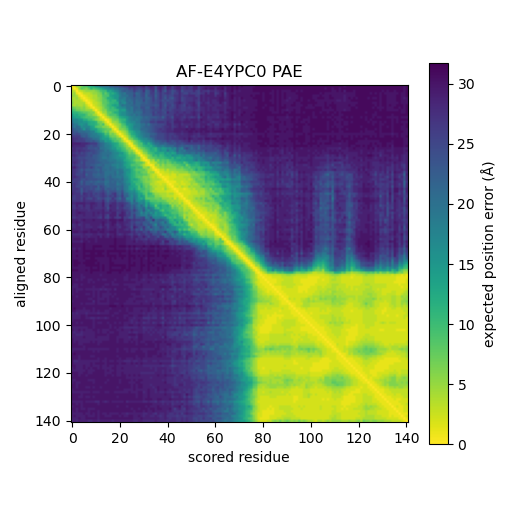C . GLN A 1 101 ? -9.413 -1.876 8.460 1.00 94.81 101 GLN A C 1
ATOM 802 O O . GLN A 1 101 ? -9.199 -2.470 7.401 1.00 94.81 101 GLN A O 1
ATOM 807 N N . THR A 1 102 ? -9.598 -0.558 8.526 1.00 95.44 102 THR A N 1
ATOM 808 C CA . THR A 1 102 ? -9.545 0.327 7.358 1.00 95.44 102 THR A CA 1
ATOM 809 C C . THR A 1 102 ? -8.158 0.937 7.209 1.00 95.44 102 THR A C 1
ATOM 811 O O . THR A 1 102 ? -7.594 1.446 8.182 1.00 95.44 102 THR A O 1
ATOM 814 N N . PHE A 1 103 ? -7.672 0.938 5.972 1.00 95.75 103 PHE A N 1
ATOM 815 C CA . PHE A 1 103 ? -6.428 1.554 5.539 1.00 95.75 103 PHE A CA 1
ATOM 816 C C . PHE A 1 103 ? -6.696 2.722 4.591 1.00 95.75 103 PHE A C 1
ATOM 818 O O . PHE A 1 103 ? -7.665 2.704 3.825 1.00 95.75 103 PHE A O 1
ATOM 825 N N . TYR A 1 104 ? -5.827 3.724 4.635 1.00 94.44 104 TYR A N 1
ATOM 826 C CA . TYR A 1 104 ? -5.866 4.908 3.779 1.00 94.44 104 TYR A CA 1
ATOM 827 C C . TYR A 1 104 ? -4.454 5.328 3.365 1.00 94.44 104 TYR A C 1
ATOM 829 O O . TYR A 1 104 ? -3.468 4.838 3.917 1.00 94.44 104 TYR A O 1
ATOM 837 N N . GLU A 1 105 ? -4.377 6.223 2.373 1.00 92.88 105 GLU A N 1
ATOM 838 C CA . GLU A 1 105 ? -3.117 6.667 1.756 1.00 92.88 105 GLU A CA 1
ATOM 839 C C . GLU A 1 105 ? -2.246 5.487 1.296 1.00 92.88 105 GLU A C 1
ATOM 841 O O . GLU A 1 105 ? -1.041 5.444 1.540 1.00 92.88 105 GLU A O 1
ATOM 846 N N . ILE A 1 106 ? -2.880 4.504 0.652 1.00 92.88 106 ILE A N 1
ATOM 847 C CA . ILE A 1 106 ? -2.226 3.256 0.266 1.00 92.88 106 ILE A CA 1
ATOM 848 C C . ILE A 1 106 ? -1.346 3.493 -0.960 1.00 92.88 106 ILE A C 1
ATOM 850 O O . ILE A 1 106 ? -1.813 3.999 -1.978 1.00 92.88 106 ILE A O 1
ATOM 854 N N . ARG A 1 107 ? -0.078 3.092 -0.876 1.00 92.06 107 ARG A N 1
ATOM 855 C CA . ARG A 1 107 ? 0.905 3.191 -1.962 1.00 92.06 107 ARG A CA 1
ATOM 856 C C . ARG A 1 107 ? 1.579 1.845 -2.162 1.00 92.06 107 ARG A C 1
ATOM 858 O O . ARG A 1 107 ? 1.820 1.134 -1.193 1.00 92.06 107 ARG A O 1
ATOM 865 N N . LYS A 1 108 ? 1.875 1.481 -3.407 1.00 91.25 108 LYS A N 1
ATOM 866 C CA . LYS A 1 108 ? 2.661 0.273 -3.697 1.00 91.25 108 LYS A CA 1
ATOM 867 C C . LYS A 1 108 ? 4.088 0.465 -3.197 1.00 91.25 108 LYS A C 1
ATOM 869 O O . LYS A 1 108 ? 4.652 1.540 -3.397 1.00 91.25 108 LYS A O 1
ATOM 874 N N . ASP A 1 109 ? 4.646 -0.564 -2.575 1.00 88.50 109 ASP A N 1
ATOM 875 C CA . ASP A 1 109 ? 6.061 -0.565 -2.224 1.00 88.50 109 ASP A CA 1
ATOM 876 C C . ASP A 1 109 ? 6.909 -0.851 -3.482 1.00 88.50 109 ASP A C 1
ATOM 878 O O . ASP A 1 109 ? 6.616 -1.814 -4.197 1.00 88.50 109 ASP A O 1
ATOM 882 N N . PRO A 1 110 ? 7.909 -0.012 -3.818 1.00 84.06 110 PRO A N 1
ATOM 883 C CA . PRO A 1 110 ? 8.720 -0.203 -5.019 1.00 84.06 110 PRO A CA 1
ATOM 884 C C . PRO A 1 110 ? 9.763 -1.320 -4.875 1.00 84.06 110 PRO A C 1
ATOM 886 O O . PRO A 1 110 ? 10.260 -1.809 -5.889 1.00 84.06 110 PRO A O 1
ATOM 889 N N . GLU A 1 111 ? 10.108 -1.715 -3.647 1.00 85.56 111 GLU A N 1
ATOM 890 C CA . GLU A 1 111 ? 11.153 -2.705 -3.365 1.00 85.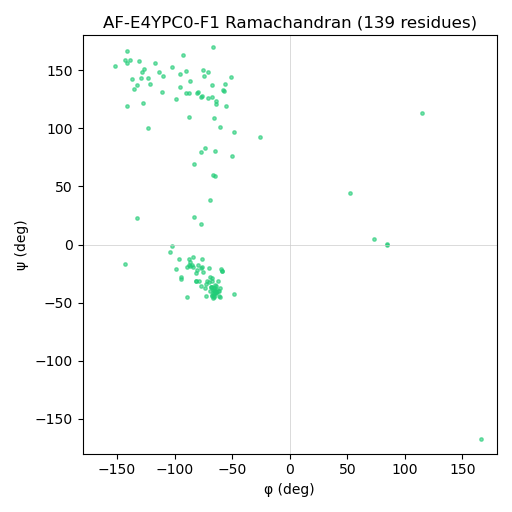56 111 GLU A CA 1
ATOM 891 C C . GLU A 1 111 ? 10.577 -4.123 -3.211 1.00 85.56 111 GLU A C 1
ATOM 893 O O . GLU A 1 111 ? 11.233 -5.101 -3.571 1.00 85.56 111 GLU A O 1
ATOM 898 N N . HIS A 1 112 ? 9.332 -4.240 -2.744 1.00 85.25 112 HIS A N 1
ATOM 899 C CA . HIS A 1 112 ? 8.680 -5.505 -2.419 1.00 85.25 112 HIS A CA 1
ATOM 900 C C . HIS A 1 112 ? 7.370 -5.670 -3.201 1.00 85.25 112 HIS A C 1
ATOM 902 O O . HIS A 1 112 ? 6.308 -5.162 -2.830 1.00 85.25 112 HIS A O 1
ATOM 908 N N . GLU A 1 113 ? 7.419 -6.447 -4.287 1.00 88.75 113 GLU A N 1
ATOM 909 C CA . GLU A 1 113 ? 6.233 -6.738 -5.094 1.00 88.75 113 GLU A CA 1
ATOM 910 C C . GLU A 1 113 ? 5.120 -7.377 -4.244 1.00 88.75 113 GLU A C 1
ATOM 912 O O . GLU A 1 113 ? 5.335 -8.324 -3.487 1.00 88.75 113 GLU A O 1
ATOM 917 N N . GLY A 1 114 ? 3.901 -6.851 -4.376 1.00 89.44 114 GLY A N 1
ATOM 918 C CA . GLY A 1 114 ? 2.737 -7.332 -3.631 1.00 89.44 114 GLY A CA 1
ATOM 919 C C . GLY A 1 114 ? 2.580 -6.728 -2.235 1.00 89.44 114 GLY A C 1
ATOM 920 O O . GLY A 1 114 ? 1.590 -7.040 -1.570 1.00 89.44 114 GLY A O 1
ATOM 921 N N . TRP A 1 115 ? 3.481 -5.839 -1.816 1.00 94.06 115 TRP A N 1
ATOM 922 C CA . TRP A 1 115 ? 3.370 -5.078 -0.576 1.00 94.06 115 TRP A CA 1
ATOM 923 C C . TRP A 1 115 ? 2.921 -3.644 -0.827 1.00 94.06 115 TRP A C 1
ATOM 925 O O . TRP A 1 115 ? 3.122 -3.061 -1.896 1.00 94.06 115 TRP A O 1
ATOM 935 N N . TYR A 1 116 ? 2.271 -3.086 0.186 1.00 94.38 116 TYR A N 1
ATOM 936 C CA . TYR A 1 116 ? 1.763 -1.729 0.161 1.00 94.38 116 TYR A CA 1
ATOM 937 C C . TYR A 1 116 ? 2.154 -1.015 1.443 1.00 94.38 116 TYR A C 1
ATOM 939 O O . TYR A 1 116 ? 2.012 -1.566 2.531 1.00 94.38 116 TYR A O 1
ATOM 947 N N . TYR A 1 117 ? 2.580 0.233 1.320 1.00 94.50 117 TYR A N 1
ATOM 948 C CA . TYR A 1 117 ? 2.638 1.152 2.440 1.00 94.50 117 TYR A CA 1
ATOM 949 C C . TYR A 1 117 ? 1.242 1.719 2.687 1.00 94.50 117 TYR A C 1
ATOM 951 O O . TYR A 1 117 ? 0.583 2.185 1.755 1.00 94.50 117 TYR A O 1
ATOM 959 N N . ALA A 1 118 ? 0.778 1.678 3.931 1.00 94.94 118 ALA A N 1
ATOM 960 C CA . ALA A 1 118 ? -0.547 2.146 4.303 1.00 94.94 118 ALA A CA 1
ATOM 961 C C . ALA A 1 118 ? -0.545 2.821 5.674 1.00 94.94 118 ALA A C 1
ATOM 963 O O . ALA A 1 118 ? 0.319 2.576 6.518 1.00 94.94 118 ALA A O 1
ATOM 964 N N . LYS A 1 119 ? -1.567 3.646 5.907 1.00 95.38 119 LYS A N 1
ATOM 965 C CA . LYS A 1 119 ? -1.884 4.207 7.219 1.00 95.38 119 LYS A CA 1
ATOM 966 C C . LYS A 1 119 ? -3.167 3.601 7.762 1.00 95.38 119 LYS A C 1
ATOM 968 O O . LYS A 1 119 ? -4.102 3.322 7.010 1.00 95.38 119 LYS A O 1
ATOM 973 N N . MET A 1 120 ? -3.222 3.422 9.075 1.00 95.12 120 MET A N 1
ATOM 974 C CA . MET A 1 120 ? -4.408 2.987 9.800 1.00 95.12 120 MET A CA 1
ATOM 975 C C . MET A 1 120 ? -4.527 3.724 11.129 1.00 95.12 120 MET A C 1
ATOM 977 O O . MET A 1 120 ? -3.536 4.153 11.712 1.00 95.12 120 MET A O 1
ATOM 981 N N . LYS A 1 121 ? -5.749 3.801 11.647 1.00 95.19 121 LYS A N 1
ATOM 982 C CA . LYS A 1 121 ? -6.002 4.253 13.012 1.00 95.19 121 LYS A CA 1
ATOM 983 C C . LYS A 1 121 ? -6.191 3.042 13.913 1.00 95.19 121 LYS A C 1
ATOM 985 O O . LYS A 1 121 ? -7.047 2.205 13.621 1.00 95.19 121 LYS A O 1
ATOM 990 N N . ASP A 1 122 ? -5.418 2.953 14.987 1.00 89.81 122 ASP A N 1
ATOM 991 C CA . ASP A 1 122 ? -5.590 1.915 15.997 1.00 89.81 122 ASP A CA 1
ATOM 992 C C . ASP A 1 122 ? -6.968 2.088 16.668 1.00 89.81 122 ASP A C 1
ATOM 994 O O . ASP A 1 122 ? -7.264 3.168 17.186 1.00 89.81 122 ASP A O 1
ATOM 998 N N . PRO A 1 123 ? -7.844 1.070 16.657 1.00 83.81 123 PRO A N 1
ATOM 999 C CA . PRO A 1 123 ? -9.184 1.193 17.222 1.00 83.81 123 PRO A CA 1
ATOM 1000 C C . PRO A 1 123 ? -9.186 1.295 18.755 1.00 83.81 123 PRO A C 1
ATOM 1002 O O . PRO A 1 123 ? -10.168 1.771 19.322 1.00 83.81 123 PRO A O 1
ATOM 1005 N N . LYS A 1 124 ? -8.115 0.857 19.433 1.00 86.56 124 LYS A N 1
ATOM 1006 C CA . LYS A 1 124 ? -8.005 0.855 20.899 1.00 86.56 124 LYS A CA 1
ATOM 1007 C C . LYS A 1 124 ? -7.431 2.171 21.411 1.00 86.56 124 LYS A C 1
ATOM 1009 O O . LYS A 1 124 ? -7.956 2.722 22.374 1.00 86.56 124 LYS A O 1
ATOM 1014 N N . THR A 1 125 ? -6.370 2.669 20.777 1.00 88.94 125 THR A N 1
ATOM 1015 C CA . THR A 1 125 ? -5.673 3.890 21.226 1.00 88.94 125 THR A CA 1
ATOM 1016 C C . THR A 1 125 ? -6.093 5.139 20.456 1.00 88.94 125 THR A C 1
ATOM 1018 O O . THR A 1 125 ? -5.937 6.253 20.948 1.00 88.94 125 THR A O 1
ATOM 1021 N N . GLY A 1 126 ? -6.656 4.978 19.257 1.00 89.62 126 GLY A N 1
ATOM 1022 C CA . GLY A 1 126 ? -6.955 6.083 18.353 1.00 89.62 126 GLY A CA 1
ATOM 1023 C C . GLY A 1 126 ? -5.717 6.691 17.692 1.00 89.62 126 GLY A C 1
ATOM 1024 O O . GLY A 1 126 ? -5.854 7.691 16.988 1.00 89.62 126 GLY A O 1
ATOM 1025 N N . GLU A 1 127 ? -4.534 6.118 17.903 1.00 92.62 127 GLU A N 1
ATOM 1026 C CA . GLU A 1 127 ? -3.288 6.585 17.301 1.00 92.62 127 GLU A CA 1
ATOM 1027 C C . GLU A 1 127 ? -3.219 6.203 15.824 1.00 92.62 127 GLU A C 1
ATOM 1029 O O . GLU A 1 127 ? -3.692 5.142 15.411 1.00 92.62 127 GLU A O 1
ATOM 1034 N N . GLU A 1 128 ? -2.619 7.076 15.021 1.00 94.69 128 GLU A N 1
ATOM 1035 C CA . GLU A 1 128 ? -2.289 6.758 13.638 1.00 94.69 128 GLU A CA 1
ATOM 1036 C C . GLU A 1 128 ? -1.007 5.921 13.604 1.00 94.69 128 GLU A C 1
ATOM 1038 O O . GLU A 1 128 ? -0.008 6.261 14.236 1.00 94.69 128 GLU A O 1
ATOM 1043 N N . LYS A 1 129 ? -1.055 4.816 12.863 1.00 94.31 129 LYS A N 1
ATOM 1044 C CA . LYS A 1 129 ? 0.074 3.928 12.600 1.00 94.31 129 LYS A CA 1
ATOM 1045 C C . LYS A 1 129 ? 0.268 3.816 11.101 1.00 94.31 129 LYS A C 1
ATOM 1047 O O . LYS A 1 129 ? -0.699 3.753 10.342 1.00 94.31 129 LYS A O 1
ATOM 1052 N N . ASN A 1 130 ? 1.521 3.748 10.687 1.00 94.50 130 ASN A N 1
ATOM 1053 C CA . ASN A 1 130 ? 1.906 3.577 9.299 1.00 94.50 130 ASN A CA 1
ATOM 1054 C C . ASN A 1 130 ? 2.884 2.419 9.167 1.00 94.50 130 ASN A C 1
ATOM 1056 O O . ASN A 1 130 ? 3.692 2.192 10.063 1.00 94.50 130 ASN A O 1
ATOM 1060 N N . GLY A 1 131 ? 2.837 1.727 8.039 1.00 94.81 131 GLY A N 1
ATOM 1061 C CA . GLY A 1 131 ? 3.743 0.622 7.771 1.00 94.81 131 GLY A CA 1
ATOM 1062 C C . GLY A 1 131 ? 3.290 -0.209 6.584 1.00 94.81 131 GLY A C 1
ATOM 1063 O O . GLY A 1 131 ? 2.414 0.191 5.813 1.00 94.81 131 GLY A O 1
ATOM 1064 N N . LEU A 1 132 ? 3.918 -1.365 6.449 1.00 94.75 132 LEU A N 1
ATOM 1065 C CA . LEU A 1 132 ? 3.731 -2.288 5.350 1.00 94.75 132 LEU A CA 1
ATOM 1066 C C . LEU A 1 132 ? 2.563 -3.238 5.611 1.00 94.75 132 LEU A C 1
ATOM 1068 O O . LEU A 1 132 ? 2.354 -3.735 6.720 1.00 94.75 132 LEU A O 1
ATOM 1072 N N . VAL A 1 133 ? 1.804 -3.501 4.552 1.00 94.81 133 VAL A N 1
ATOM 1073 C CA . VAL A 1 133 ? 0.722 -4.476 4.523 1.00 94.81 133 VAL A CA 1
ATOM 1074 C C . VAL A 1 133 ? 0.802 -5.318 3.255 1.00 94.81 133 VAL A C 1
ATOM 1076 O O . VAL A 1 133 ? 0.966 -4.811 2.143 1.00 94.81 133 VAL A O 1
ATOM 1079 N N . ALA A 1 134 ? 0.655 -6.629 3.419 1.00 94.69 134 ALA A N 1
ATOM 1080 C CA . ALA A 1 134 ? 0.636 -7.560 2.305 1.00 94.69 134 ALA A CA 1
ATOM 1081 C C . ALA A 1 134 ? -0.670 -7.419 1.502 1.00 94.69 134 ALA A C 1
ATOM 1083 O O . ALA A 1 134 ? -1.775 -7.564 2.031 1.00 94.69 134 ALA A O 1
ATOM 1084 N N . GLY A 1 135 ? -0.555 -7.215 0.191 1.00 93.50 135 GLY A N 1
ATOM 1085 C CA . GLY A 1 135 ? -1.676 -7.110 -0.747 1.00 93.50 135 GLY A CA 1
ATOM 1086 C C . GLY A 1 135 ? -2.729 -8.220 -0.631 1.00 93.50 135 GLY A C 1
ATOM 1087 O O . GLY A 1 135 ? -3.925 -7.917 -0.627 1.00 93.50 135 GLY A O 1
ATOM 1088 N N . PRO A 1 136 ? -2.345 -9.503 -0.468 1.00 94.81 136 PRO A N 1
ATOM 1089 C CA . PRO A 1 136 ? -3.305 -10.590 -0.287 1.00 94.81 136 PRO A CA 1
ATOM 1090 C C . PRO A 1 136 ? -4.227 -10.427 0.930 1.00 94.81 136 PRO A C 1
ATOM 1092 O O . PRO A 1 136 ? -5.330 -10.978 0.919 1.00 94.81 136 PRO A O 1
ATOM 1095 N N . PHE A 1 137 ? -3.830 -9.646 1.941 1.00 95.06 137 PHE A N 1
ATOM 1096 C CA . PHE A 1 137 ? -4.575 -9.445 3.187 1.00 95.06 137 PHE A CA 1
ATOM 1097 C C . PHE A 1 137 ? -5.596 -8.313 3.099 1.00 95.06 137 PHE A C 1
ATOM 1099 O O . PHE A 1 137 ? -6.482 -8.234 3.950 1.00 95.06 137 PHE A O 1
ATOM 1106 N N . ILE A 1 138 ? -5.543 -7.485 2.055 1.00 94.81 138 ILE A N 1
ATOM 1107 C CA . ILE A 1 138 ? -6.410 -6.314 1.902 1.00 94.81 138 ILE A CA 1
ATOM 1108 C C . ILE A 1 138 ? -7.327 -6.418 0.679 1.00 94.81 138 ILE A C 1
ATOM 1110 O O . ILE A 1 138 ? -7.080 -7.175 -0.263 1.00 94.81 138 ILE A O 1
ATOM 1114 N N . SER A 1 139 ? -8.440 -5.691 0.723 1.00 95.00 139 SER A N 1
ATOM 1115 C CA . SER A 1 139 ? -9.357 -5.494 -0.402 1.00 95.00 139 SER A CA 1
ATOM 1116 C C . SER A 1 139 ? -9.597 -4.009 -0.602 1.00 95.00 139 SER A C 1
ATOM 1118 O O . SER A 1 139 ? -10.076 -3.353 0.322 1.00 95.00 139 SER A O 1
ATOM 1120 N N . PHE A 1 140 ? -9.296 -3.502 -1.793 1.00 92.50 140 PHE A N 1
ATOM 1121 C CA . PHE A 1 140 ? -9.607 -2.129 -2.190 1.00 92.50 140 PHE A CA 1
ATOM 1122 C C . PHE A 1 140 ? -11.116 -1.949 -2.404 1.00 92.50 140 PHE A C 1
ATOM 1124 O O . PHE A 1 140 ? -11.794 -2.916 -2.774 1.00 92.50 140 PHE A O 1
ATOM 1131 N N . TYR A 1 141 ? -11.633 -0.747 -2.137 1.00 87.12 141 TYR A N 1
ATOM 1132 C CA . TYR A 1 141 ? -13.041 -0.379 -2.323 1.00 87.12 141 TYR A CA 1
ATOM 1133 C C . TYR A 1 141 ? -13.232 1.125 -2.541 1.00 87.12 141 TYR A C 1
ATOM 1135 O O . TYR A 1 141 ? -12.336 1.905 -2.142 1.00 87.12 141 TYR A O 1
#

Nearest PDB structures (foldseek):
  2mio-assembly1_A  TM=9.121E-01  e=2.160E-05  Homo sapiens
  2oaw-assembly5_A-2  TM=7.706E-01  e=3.131E-04  Gallus gallus
  2rmo-assembly1_A  TM=7.155E-01  e=1.728E-04  Gallus gallus
  2kr3-assembly1_A  TM=7.898E-01  e=1.557E-03  Gallus gallus
  2rot-assembly1_A  TM=6.499E-01  e=5.344E-04  Gallus gallus

Mean predicted aligned error: 19.8 Å

Organism: Oikopleura dioica (NCBI:txid34765)

Sequence (141 aa):
MNILLTLLFYLIPFGVWLTGKLIGEPILTWIGFGLGLLFTILSYVFAQNKNKEQKNRERDQEAAQQPLQTELDSSVDNSRAKAKYQSTADSPDELSFEVGQTFYEIRKDPEHEGWYYAKMKDPKTGEEKNGLVAGPFISFY

Foldseek 3Di:
DDPVVVVVVVVVVVVVVPPPPDDDDPPVVVVVVVVVVVVVVVVVVVVVVVVVVVVVVVVVVVVVPPPPPPPPPPPLVQWKKFFCAFDDDPDPQDDGDHGGFMWGSWADDPVDPQKIWTWGQDPPPRDIDIHIDGNVRIDTD

Secondary structure (DSSP, 8-state):
--HHHHHHHHHHHHHSSSSTTS---TTHHHHHHHHHHHHHHHHHHHHHHHHHHHHHHHHHHHHHHS--------------EEESS-B--SSTTBPPB-TT-EEEEEEE-SSSTTEEEEEEE-TTT--EEEEEEEGGGEEE-

Solvent-accessible surface area (backbone atoms only — not comparable to full-atom values): 8370 Å² total; per-residue (Å²): 137,66,68,73,62,59,56,58,66,66,58,58,69,65,65,62,71,77,66,79,81,80,77,89,76,91,64,70,68,58,58,55,54,55,53,52,52,50,53,50,53,51,51,51,53,52,53,54,50,51,51,54,54,49,55,48,52,49,50,53,48,50,64,68,64,46,70,89,70,66,81,66,77,62,70,74,48,82,44,28,32,30,26,75,43,64,45,77,50,93,48,95,60,36,50,61,46,53,60,62,42,59,34,35,71,47,41,77,39,92,88,45,88,63,32,25,37,33,31,33,62,41,90,88,81,66,46,80,47,73,28,36,42,56,47,91,39,45,44,75,108

InterPro domains:
  IPR001452 SH3 domain [PF00018] (82-126)
  IPR001452 SH3 domain [PS50002] (76-141)
  IPR036028 SH3-like domain superfamily [SSF50044] (78-126)